Protein AF-A0A1I3VUG9-F1 (afdb_monomer)

Organism: NCBI:txid1612308

Foldseek 3Di:
DDDPPPPPPPPPPPPVCCDLLHDDFAAQDPVLPPLQDDDDQQVLLCVVPVDPVVRPVSSVSSSSSLRSLNRVLNVLNVVDDPVLSVVLQVQLVVPRSCNSVSSSVSSVVRVVVVVVVVVVVVVVVVVCVVVVNPDPPPDPPDDDD

Structure (mmCIF, N/CA/C/O backbone):
data_AF-A0A1I3VUG9-F1
#
_entry.id   AF-A0A1I3VUG9-F1
#
loop_
_atom_site.group_PDB
_atom_site.id
_atom_site.type_symbol
_atom_site.label_atom_id
_atom_site.label_alt_id
_atom_site.label_comp_id
_atom_site.label_asym_id
_atom_site.label_entity_id
_atom_site.label_seq_id
_atom_site.pdbx_PDB_ins_code
_atom_site.Cartn_x
_atom_site.Cartn_y
_atom_site.Cartn_z
_atom_site.occupancy
_atom_site.B_iso_or_equiv
_atom_site.auth_seq_id
_atom_site.auth_comp_id
_atom_site.auth_asym_id
_atom_site.auth_atom_id
_atom_site.pdbx_PDB_model_num
ATOM 1 N N . MET A 1 1 ? 37.480 -37.729 37.307 1.00 39.22 1 MET A N 1
ATOM 2 C CA . MET A 1 1 ? 36.933 -36.412 36.912 1.00 39.22 1 MET A CA 1
ATOM 3 C C . MET A 1 1 ? 36.255 -36.557 35.553 1.00 39.22 1 MET A C 1
ATOM 5 O O . MET A 1 1 ? 36.942 -36.792 34.568 1.00 39.22 1 MET A O 1
ATOM 9 N N . LYS A 1 2 ? 34.915 -36.534 35.510 1.00 37.88 2 LYS A N 1
ATOM 10 C CA . LYS A 1 2 ? 34.112 -36.664 34.280 1.00 37.88 2 LYS A CA 1
ATOM 11 C C . LYS A 1 2 ? 34.049 -35.300 33.583 1.00 37.88 2 LYS A C 1
ATOM 13 O O . LYS A 1 2 ? 33.494 -34.365 34.148 1.00 37.88 2 LYS A O 1
ATOM 18 N N . ARG A 1 3 ? 34.623 -35.178 32.383 1.00 45.97 3 ARG A N 1
ATOM 19 C CA . ARG A 1 3 ? 34.447 -34.000 31.521 1.00 45.97 3 ARG A CA 1
ATOM 20 C C . ARG A 1 3 ? 33.144 -34.179 30.743 1.00 45.97 3 ARG A C 1
ATOM 22 O O . ARG A 1 3 ? 33.086 -34.984 29.821 1.00 45.97 3 ARG A O 1
ATOM 29 N N . PHE A 1 4 ? 32.100 -33.464 31.150 1.00 46.06 4 PHE A N 1
ATOM 30 C CA . PHE A 1 4 ? 30.900 -33.281 30.339 1.00 46.06 4 PHE A CA 1
ATOM 31 C C . PHE A 1 4 ? 31.264 -32.361 29.169 1.00 46.06 4 PHE A C 1
ATOM 33 O O . PHE A 1 4 ? 31.383 -31.150 29.336 1.00 46.06 4 PHE A O 1
ATOM 40 N N . ALA A 1 5 ? 31.498 -32.947 27.996 1.00 50.12 5 ALA A N 1
ATOM 41 C CA . ALA A 1 5 ? 31.536 -32.200 26.750 1.00 50.12 5 ALA A CA 1
ATOM 42 C C . ALA A 1 5 ? 30.095 -31.805 26.410 1.00 50.12 5 ALA A C 1
ATOM 44 O O . ALA A 1 5 ? 29.288 -32.635 25.994 1.00 50.12 5 ALA A O 1
ATOM 45 N N . LEU A 1 6 ? 29.760 -30.541 26.662 1.00 44.25 6 LEU A N 1
ATOM 46 C CA . LEU A 1 6 ? 28.509 -29.940 26.230 1.00 44.25 6 LEU A CA 1
ATOM 47 C C . LEU A 1 6 ? 28.582 -29.795 24.701 1.00 44.25 6 LEU A C 1
ATOM 49 O O . LEU A 1 6 ? 29.158 -28.840 24.183 1.00 44.25 6 LEU A O 1
ATOM 53 N N . LEU A 1 7 ? 28.061 -30.784 23.974 1.00 48.56 7 LEU A N 1
ATOM 54 C CA . LEU A 1 7 ? 27.812 -30.673 22.540 1.00 48.56 7 LEU A CA 1
ATOM 55 C C . LEU A 1 7 ? 26.681 -29.659 22.349 1.00 48.56 7 LEU A C 1
ATOM 57 O O . LEU A 1 7 ? 25.501 -30.002 22.369 1.00 48.56 7 LEU A O 1
ATOM 61 N N . LEU A 1 8 ? 27.059 -28.390 22.200 1.00 48.38 8 LEU A N 1
ATOM 62 C CA . LEU A 1 8 ? 26.216 -27.360 21.606 1.00 48.38 8 LEU A CA 1
ATOM 63 C C . LEU A 1 8 ? 25.949 -27.782 20.158 1.00 48.38 8 LEU A C 1
ATOM 65 O O . LEU A 1 8 ? 26.714 -27.480 19.244 1.00 48.38 8 LEU A O 1
ATOM 69 N N . ALA A 1 9 ? 24.871 -28.540 19.968 1.00 48.53 9 ALA A N 1
ATOM 70 C CA . ALA A 1 9 ? 24.272 -28.757 18.668 1.00 48.53 9 ALA A CA 1
ATOM 71 C C . ALA A 1 9 ? 23.813 -27.389 18.148 1.00 48.53 9 ALA A C 1
ATOM 73 O O . ALA A 1 9 ? 22.770 -26.869 18.543 1.00 48.53 9 ALA A O 1
ATOM 74 N N . LEU A 1 10 ? 24.637 -26.789 17.290 1.00 40.72 10 LEU A N 1
ATOM 75 C CA . LEU A 1 10 ? 24.246 -25.713 16.390 1.00 40.72 10 LEU A CA 1
ATOM 76 C C . LEU A 1 10 ? 23.198 -26.291 15.440 1.00 40.72 10 LEU A C 1
ATOM 78 O O . LEU A 1 10 ? 23.514 -26.743 14.345 1.00 40.72 10 LEU A O 1
ATOM 82 N N . ILE A 1 11 ? 21.948 -26.337 15.893 1.00 51.19 11 ILE A N 1
ATOM 83 C CA . ILE A 1 11 ? 20.808 -26.491 15.001 1.00 51.19 11 ILE A CA 1
ATOM 84 C C . ILE A 1 11 ? 20.774 -25.181 14.214 1.00 51.19 11 ILE A C 1
ATOM 86 O O . ILE A 1 11 ? 20.555 -24.132 14.831 1.00 51.19 11 ILE A O 1
ATOM 90 N N . PRO A 1 12 ? 21.010 -25.181 12.890 1.00 41.47 12 PRO A N 1
ATOM 91 C CA . PRO A 1 12 ? 20.706 -24.010 12.102 1.00 41.47 12 PRO A CA 1
ATOM 92 C C . PRO A 1 12 ? 19.186 -23.873 12.147 1.00 41.47 12 PRO A C 1
ATOM 94 O O . PRO A 1 12 ? 18.459 -24.517 11.395 1.00 41.47 12 PRO A O 1
ATOM 97 N N . PHE A 1 13 ? 18.689 -23.047 13.065 1.00 40.66 13 PHE A N 1
ATOM 98 C CA . PHE A 1 13 ? 17.405 -22.406 12.873 1.00 40.66 13 PHE A CA 1
ATOM 99 C C . PHE A 1 13 ? 17.560 -21.606 11.584 1.00 40.66 13 PHE A C 1
ATOM 101 O O . PHE A 1 13 ? 18.077 -20.490 11.588 1.00 40.66 13 PHE A O 1
ATOM 108 N N . GLN A 1 14 ? 17.165 -22.209 10.462 1.00 38.72 14 GLN A N 1
ATOM 109 C CA . GLN A 1 14 ? 16.848 -21.479 9.251 1.00 38.72 14 GLN A CA 1
ATOM 110 C C . GLN A 1 14 ? 15.633 -20.626 9.600 1.00 38.72 14 GLN A C 1
ATOM 112 O O . GLN A 1 14 ? 14.481 -21.006 9.401 1.00 38.72 14 GLN A O 1
ATOM 117 N N . ALA A 1 15 ? 15.904 -19.479 10.222 1.00 41.66 15 ALA A N 1
ATOM 118 C CA . ALA A 1 15 ? 14.998 -18.361 10.212 1.00 41.66 15 ALA A CA 1
ATOM 119 C C . ALA A 1 15 ? 14.842 -18.009 8.735 1.00 41.66 15 ALA A C 1
ATOM 121 O O . ALA A 1 15 ? 15.650 -17.275 8.173 1.00 41.66 15 ALA A O 1
ATOM 122 N N . ASN A 1 16 ? 13.839 -18.605 8.092 1.00 37.34 16 ASN A N 1
ATOM 123 C CA . ASN A 1 16 ? 13.364 -18.186 6.787 1.00 37.34 16 ASN A CA 1
ATOM 124 C C . ASN A 1 16 ? 12.751 -16.798 6.978 1.00 37.34 16 ASN A C 1
ATOM 126 O O . ASN A 1 16 ? 11.536 -16.624 7.062 1.00 37.34 16 ASN A O 1
ATOM 130 N N . ALA A 1 17 ? 13.620 -15.803 7.130 1.00 37.28 17 ALA A N 1
ATOM 131 C CA . ALA A 1 17 ? 13.289 -14.411 6.972 1.00 37.28 17 ALA A CA 1
ATOM 132 C C . ALA A 1 17 ? 13.026 -14.223 5.481 1.00 37.28 17 ALA A C 1
ATOM 134 O O . ALA A 1 17 ? 13.887 -13.757 4.744 1.00 37.28 17 ALA A O 1
ATOM 135 N N . TYR A 1 18 ? 11.835 -14.622 5.030 1.00 41.34 18 TYR A N 1
ATOM 136 C CA . TYR A 1 18 ? 11.288 -14.096 3.793 1.00 41.34 18 TYR A CA 1
ATOM 137 C C . TYR A 1 18 ? 11.199 -12.596 4.009 1.00 41.34 18 TYR A C 1
ATOM 139 O O . TYR A 1 18 ? 10.307 -12.086 4.694 1.00 41.34 18 TYR A O 1
ATOM 147 N N . THR A 1 19 ? 12.203 -11.886 3.518 1.00 48.81 19 THR A N 1
ATOM 148 C CA . THR A 1 19 ? 12.155 -10.441 3.509 1.00 48.81 19 THR A CA 1
ATOM 149 C C . THR A 1 19 ? 10.919 -10.044 2.697 1.00 48.81 19 THR A C 1
ATOM 151 O O . THR A 1 19 ? 10.477 -10.755 1.797 1.00 48.81 19 THR A O 1
ATOM 154 N N . ILE A 1 20 ? 10.313 -8.892 2.978 1.00 51.81 20 ILE A N 1
ATOM 155 C CA . ILE A 1 20 ? 9.186 -8.376 2.168 1.00 51.81 20 ILE A CA 1
ATOM 156 C C . ILE A 1 20 ? 9.628 -8.165 0.693 1.00 51.81 20 ILE A C 1
ATOM 158 O O . ILE A 1 20 ? 8.809 -7.959 -0.202 1.00 51.81 20 ILE A O 1
ATOM 162 N N . PHE A 1 21 ? 10.932 -8.268 0.427 1.00 55.19 21 PHE A N 1
ATOM 163 C CA . PHE A 1 21 ? 11.558 -8.243 -0.887 1.00 55.19 21 PHE A CA 1
ATOM 164 C C . PHE A 1 21 ? 11.541 -9.600 -1.603 1.00 55.19 21 PHE A C 1
ATOM 166 O O . PHE A 1 21 ? 11.504 -9.615 -2.825 1.00 55.19 21 PHE A O 1
ATOM 173 N N . GLU A 1 22 ? 11.459 -10.717 -0.876 1.00 61.44 22 GLU A N 1
ATOM 174 C CA . GLU A 1 22 ? 11.512 -12.068 -1.438 1.00 61.44 22 GLU A CA 1
ATOM 175 C C . GLU A 1 22 ? 10.205 -12.829 -1.181 1.00 61.44 22 GLU A C 1
ATOM 177 O O . GLU A 1 22 ? 9.662 -12.874 -0.071 1.00 61.44 22 GLU A O 1
ATOM 182 N N . GLY A 1 23 ? 9.644 -13.406 -2.236 1.00 68.12 23 GLY A N 1
ATOM 183 C CA . GLY A 1 23 ? 8.456 -14.246 -2.160 1.00 68.12 23 GLY A CA 1
ATOM 184 C C . GLY A 1 23 ? 7.721 -14.322 -3.492 1.00 68.12 23 GLY A C 1
ATOM 185 O O . GLY A 1 23 ? 8.058 -13.580 -4.412 1.00 68.12 23 GLY A O 1
ATOM 186 N N . PRO A 1 24 ? 6.726 -15.219 -3.598 1.00 78.19 24 PRO A N 1
ATOM 187 C CA . PRO A 1 24 ? 6.000 -15.413 -4.841 1.00 78.19 24 PRO A CA 1
ATOM 188 C C . PRO A 1 24 ? 5.242 -14.145 -5.229 1.00 78.19 24 PRO A C 1
ATOM 190 O O . PRO A 1 24 ? 4.826 -13.360 -4.363 1.00 78.19 24 PRO A O 1
ATOM 193 N N . ASP A 1 25 ? 5.036 -13.991 -6.532 1.00 80.62 25 ASP A N 1
ATOM 194 C CA . ASP A 1 25 ? 4.165 -12.959 -7.070 1.00 80.62 25 ASP A CA 1
ATOM 195 C C . ASP A 1 25 ? 2.751 -13.142 -6.515 1.00 80.62 25 ASP A C 1
ATOM 197 O O . ASP A 1 25 ? 2.229 -14.255 -6.404 1.00 80.62 25 ASP A O 1
ATOM 201 N N . VAL A 1 26 ? 2.136 -12.026 -6.133 1.00 84.62 26 VAL A N 1
ATOM 202 C CA . VAL A 1 26 ? 0.774 -11.998 -5.602 1.00 84.62 26 VAL A CA 1
ATOM 203 C C . VAL A 1 26 ? -0.071 -11.211 -6.594 1.00 84.62 26 VAL A C 1
ATOM 205 O O . VAL A 1 26 ? 0.215 -10.031 -6.802 1.00 84.62 26 VAL A O 1
ATOM 208 N N . PRO A 1 27 ? -1.097 -11.817 -7.215 1.00 85.06 27 PRO A N 1
ATOM 209 C CA . PRO A 1 27 ? -1.960 -11.086 -8.126 1.00 85.06 27 PRO A CA 1
ATOM 210 C C . PRO A 1 27 ? -2.754 -10.021 -7.364 1.00 85.06 27 PRO A C 1
ATOM 212 O O . PRO A 1 27 ? -3.116 -10.199 -6.196 1.00 85.06 27 PRO A O 1
ATOM 215 N N . VAL A 1 28 ? -3.040 -8.909 -8.040 1.00 84.19 28 VAL A N 1
ATOM 216 C CA . VAL A 1 28 ? -3.952 -7.888 -7.519 1.00 84.19 28 VAL A CA 1
ATOM 217 C C . VAL A 1 28 ? -5.345 -8.497 -7.376 1.00 84.19 28 VAL A C 1
ATOM 219 O O . VAL A 1 28 ? -5.879 -9.110 -8.298 1.00 84.19 28 VAL A O 1
ATOM 222 N N . SER A 1 29 ? -5.917 -8.350 -6.186 1.00 86.00 29 SER A N 1
ATOM 223 C CA . SER A 1 29 ? -7.228 -8.874 -5.831 1.00 86.00 29 SER A CA 1
ATOM 224 C C . SER A 1 29 ? -8.329 -8.127 -6.572 1.00 86.00 29 SER A C 1
ATOM 226 O O . SER A 1 29 ? -8.441 -6.909 -6.437 1.00 86.00 29 SER A O 1
ATOM 228 N N . LEU A 1 30 ? -9.206 -8.860 -7.262 1.00 79.88 30 LEU A N 1
ATOM 229 C CA . LEU A 1 30 ? -10.404 -8.296 -7.902 1.00 79.88 30 LEU A CA 1
ATOM 230 C C . LEU A 1 30 ? -11.341 -7.616 -6.888 1.00 79.88 30 LEU A C 1
ATOM 232 O O . LEU A 1 30 ? -12.088 -6.707 -7.231 1.00 79.88 30 LEU A O 1
ATOM 236 N N . ASN A 1 31 ? -11.267 -8.022 -5.619 1.00 82.00 31 ASN A N 1
ATOM 237 C CA . ASN A 1 31 ? -12.096 -7.476 -4.549 1.00 82.00 31 ASN A CA 1
ATOM 238 C C . ASN A 1 31 ? -11.658 -6.082 -4.090 1.00 82.00 31 ASN A C 1
ATOM 240 O O . ASN A 1 31 ? -12.418 -5.431 -3.380 1.00 82.00 31 ASN A O 1
ATOM 244 N N . ALA A 1 32 ? -10.455 -5.619 -4.449 1.00 79.06 32 ALA A N 1
ATOM 245 C CA . ALA A 1 32 ? -9.986 -4.295 -4.048 1.00 79.06 32 ALA A CA 1
ATOM 246 C C . ALA A 1 32 ? -10.852 -3.168 -4.639 1.00 79.06 32 ALA A C 1
ATOM 248 O O . ALA A 1 32 ? -10.926 -2.101 -4.036 1.00 79.06 32 ALA A O 1
ATOM 249 N N . GLY A 1 33 ? -11.566 -3.441 -5.737 1.00 82.12 33 GLY A N 1
ATOM 250 C CA . GLY A 1 33 ? -12.451 -2.488 -6.399 1.00 82.12 33 GLY A CA 1
ATOM 251 C C . GLY A 1 33 ? -11.701 -1.338 -7.071 1.00 82.12 33 GLY A C 1
ATOM 252 O O . GLY A 1 33 ? -10.480 -1.219 -6.972 1.00 82.12 33 GLY A O 1
ATOM 253 N N . ASP A 1 34 ? -12.458 -0.466 -7.734 1.00 85.56 34 ASP A N 1
ATOM 254 C CA . ASP A 1 34 ? -11.905 0.619 -8.558 1.00 85.56 34 ASP A CA 1
ATOM 255 C C . ASP A 1 34 ? -11.253 1.748 -7.737 1.00 85.56 34 ASP A C 1
ATOM 257 O O . ASP A 1 34 ? -10.567 2.606 -8.285 1.00 85.56 34 ASP A O 1
ATOM 261 N N . ASP A 1 35 ? -11.459 1.774 -6.414 1.00 88.81 35 ASP A N 1
ATOM 262 C CA . ASP A 1 35 ? -10.877 2.783 -5.520 1.00 88.81 35 ASP A CA 1
ATOM 263 C C . ASP A 1 35 ? -9.454 2.437 -5.046 1.00 88.81 35 ASP A C 1
ATOM 265 O O . ASP A 1 35 ? -8.846 3.202 -4.289 1.00 88.81 35 ASP A O 1
ATOM 269 N N . PHE A 1 36 ? -8.917 1.289 -5.467 1.00 93.50 36 PHE A N 1
ATOM 270 C CA . PHE A 1 36 ? -7.531 0.914 -5.224 1.00 93.50 36 PHE A CA 1
ATOM 271 C C . PHE A 1 36 ? -6.581 1.725 -6.125 1.00 93.50 36 PHE A C 1
ATOM 273 O O . PHE A 1 36 ? -6.793 1.811 -7.332 1.00 93.50 36 PHE A O 1
ATOM 280 N N . PRO A 1 37 ? -5.510 2.330 -5.584 1.00 92.62 37 PRO A N 1
ATOM 281 C CA . PRO A 1 37 ? -4.584 3.110 -6.396 1.00 92.62 37 PRO A CA 1
ATOM 282 C C . PRO A 1 37 ? -3.734 2.224 -7.322 1.00 92.62 37 PRO A C 1
ATOM 284 O O . PRO A 1 37 ? -2.994 1.335 -6.884 1.00 92.62 37 PRO A O 1
ATOM 287 N N . HIS A 1 38 ? -3.795 2.534 -8.616 1.00 92.50 38 HIS A N 1
ATOM 288 C CA . HIS A 1 38 ? -2.996 1.912 -9.666 1.00 92.50 38 HIS A CA 1
ATOM 289 C C . HIS A 1 38 ? -1.884 2.865 -10.104 1.00 92.50 38 HIS A C 1
ATOM 291 O O . HIS A 1 38 ? -2.153 3.937 -10.641 1.00 92.50 38 HIS A O 1
ATOM 297 N N . PHE A 1 39 ? -0.632 2.485 -9.858 1.00 91.75 39 PHE A N 1
ATOM 298 C CA . PHE A 1 39 ? 0.534 3.262 -10.268 1.00 91.75 39 PHE A CA 1
ATOM 299 C C . PHE A 1 39 ? 1.238 2.586 -11.442 1.00 91.75 39 PHE A C 1
ATOM 301 O O . PHE A 1 39 ? 1.301 1.360 -11.507 1.00 91.75 39 PHE A O 1
ATOM 308 N N . ASP A 1 40 ? 1.814 3.391 -12.333 1.00 92.00 40 ASP A N 1
ATOM 309 C CA . ASP A 1 40 ? 2.672 2.906 -13.413 1.00 92.00 40 ASP A CA 1
ATOM 310 C C . ASP A 1 40 ? 4.007 2.409 -12.833 1.00 92.00 40 ASP A C 1
ATOM 312 O O . ASP A 1 40 ? 4.931 3.183 -12.574 1.00 92.00 40 ASP A O 1
ATOM 316 N N . VAL A 1 41 ? 4.079 1.104 -12.564 1.00 89.94 41 VAL A N 1
ATOM 317 C CA . VAL A 1 41 ? 5.251 0.451 -11.963 1.00 89.94 41 VAL A CA 1
ATOM 318 C C . VAL A 1 41 ? 6.490 0.595 -12.844 1.00 89.94 41 VAL A C 1
ATOM 320 O O . VAL A 1 41 ? 7.584 0.808 -12.318 1.00 89.94 41 VAL A O 1
ATOM 323 N N . ASP A 1 42 ? 6.330 0.553 -14.164 1.00 88.94 42 ASP A N 1
ATOM 324 C CA . ASP A 1 42 ? 7.443 0.674 -15.101 1.00 88.94 42 ASP A CA 1
ATOM 325 C C . ASP A 1 42 ? 8.042 2.077 -15.043 1.00 88.94 42 ASP A C 1
ATOM 327 O O . ASP A 1 42 ? 9.260 2.231 -14.911 1.00 88.94 42 ASP A O 1
ATOM 331 N N . ALA A 1 43 ? 7.195 3.110 -15.051 1.00 89.12 43 ALA A N 1
ATOM 332 C CA . ALA A 1 43 ? 7.640 4.490 -14.896 1.00 89.12 43 ALA A CA 1
ATOM 333 C C . ALA A 1 43 ? 8.327 4.723 -13.541 1.00 89.12 43 ALA A C 1
ATOM 335 O O . ALA A 1 43 ? 9.370 5.380 -13.488 1.00 89.12 43 ALA A O 1
ATOM 336 N N . LEU A 1 44 ? 7.788 4.162 -12.452 1.00 87.81 44 LEU A N 1
ATOM 337 C CA . LEU A 1 44 ? 8.383 4.268 -11.115 1.00 87.81 44 LEU A CA 1
ATOM 338 C C . LEU A 1 44 ? 9.774 3.628 -11.056 1.00 87.81 44 LEU A C 1
ATOM 340 O O . LEU A 1 44 ? 10.721 4.246 -10.565 1.00 87.81 44 LEU A O 1
ATOM 344 N N . CYS A 1 45 ? 9.906 2.409 -11.577 1.00 87.50 45 CYS A N 1
ATOM 345 C CA . CYS A 1 45 ? 11.162 1.670 -11.554 1.00 87.50 45 CYS A CA 1
ATOM 346 C C . CYS A 1 45 ? 12.210 2.287 -12.483 1.00 87.50 45 CYS A C 1
ATOM 348 O O . CYS A 1 45 ? 13.370 2.420 -12.092 1.00 87.50 45 CYS A O 1
ATOM 350 N N . LYS A 1 46 ? 11.807 2.768 -13.663 1.00 86.44 46 LYS A N 1
ATOM 351 C CA . LYS A 1 46 ? 12.695 3.508 -14.567 1.00 86.44 46 LYS A CA 1
ATOM 352 C C . LYS A 1 46 ? 13.166 4.831 -13.961 1.00 86.44 46 LYS A C 1
ATOM 354 O O . LYS A 1 46 ? 14.320 5.208 -14.133 1.00 86.44 46 LYS A O 1
ATOM 359 N N . ALA A 1 47 ? 12.300 5.534 -13.230 1.00 84.38 47 ALA A N 1
ATOM 360 C CA . ALA A 1 47 ? 12.677 6.766 -12.539 1.00 84.38 47 ALA A CA 1
ATOM 361 C C . ALA A 1 47 ? 13.673 6.521 -11.391 1.00 84.38 47 ALA A C 1
ATOM 363 O O . ALA A 1 47 ? 14.495 7.389 -11.102 1.00 84.38 47 ALA A O 1
ATOM 364 N N . ALA A 1 48 ? 13.613 5.353 -10.745 1.00 80.31 48 ALA A N 1
ATOM 365 C CA . ALA A 1 48 ? 14.556 4.961 -9.701 1.00 80.31 48 ALA A CA 1
ATOM 366 C C . ALA A 1 48 ? 15.908 4.458 -10.257 1.00 80.31 48 ALA A C 1
ATOM 368 O O . ALA A 1 48 ? 16.929 4.641 -9.597 1.00 80.31 48 ALA A O 1
ATOM 369 N N . TRP A 1 49 ? 15.934 3.903 -11.478 1.00 77.19 49 TRP A N 1
ATOM 370 C CA . TRP A 1 49 ? 17.145 3.455 -12.189 1.00 77.19 49 TRP A CA 1
ATOM 371 C C . TRP A 1 49 ? 17.241 4.068 -13.599 1.00 77.19 49 TRP A C 1
ATOM 373 O O . TRP A 1 49 ? 16.924 3.410 -14.590 1.00 77.19 49 TRP A O 1
ATOM 383 N N . PRO A 1 50 ? 17.689 5.330 -13.721 1.00 68.81 50 PRO A N 1
ATOM 384 C CA . PRO A 1 50 ? 17.669 6.052 -14.993 1.00 68.81 50 PRO A CA 1
ATOM 385 C C . PRO A 1 50 ? 18.707 5.577 -16.030 1.00 68.81 50 PRO A C 1
ATOM 387 O O . PRO A 1 50 ? 18.556 5.903 -17.209 1.00 68.81 50 PRO A O 1
ATOM 390 N N . SER A 1 51 ? 19.753 4.827 -15.646 1.00 66.06 51 SER A N 1
ATOM 391 C CA . SER A 1 51 ? 20.771 4.315 -16.580 1.00 66.06 51 SER A CA 1
ATOM 392 C C . SER A 1 51 ? 20.427 2.913 -17.106 1.00 66.06 51 SER A C 1
ATOM 394 O O . SER A 1 51 ? 20.204 1.968 -16.352 1.00 66.06 51 SER A O 1
ATOM 396 N N . ALA A 1 52 ? 20.441 2.747 -18.434 1.00 56.94 52 ALA A N 1
ATOM 397 C CA . ALA A 1 52 ? 20.205 1.455 -19.089 1.00 56.94 52 ALA A CA 1
ATOM 398 C C . ALA A 1 52 ? 21.356 0.443 -18.888 1.00 56.94 52 ALA A C 1
ATOM 400 O O . ALA A 1 52 ? 21.131 -0.759 -18.997 1.00 56.94 52 ALA A O 1
ATOM 401 N N . ALA A 1 53 ? 22.570 0.920 -18.582 1.00 57.78 53 ALA A N 1
ATOM 402 C CA . ALA A 1 53 ? 23.767 0.090 -18.413 1.00 57.78 53 ALA A CA 1
ATOM 403 C C . ALA A 1 53 ? 23.792 -0.699 -17.087 1.00 57.78 53 ALA A C 1
ATOM 405 O O . ALA A 1 53 ? 24.358 -1.787 -17.046 1.00 57.78 53 ALA A O 1
ATOM 406 N N . ASP A 1 54 ? 23.115 -0.203 -16.045 1.00 53.91 54 ASP A N 1
ATOM 407 C CA . ASP A 1 54 ? 23.095 -0.810 -14.701 1.00 53.91 54 ASP A CA 1
ATOM 408 C C . ASP A 1 54 ? 21.700 -1.348 -14.315 1.00 53.91 54 ASP A C 1
ATOM 410 O O . ASP A 1 54 ? 21.505 -1.928 -13.246 1.00 53.91 54 ASP A O 1
ATOM 414 N N . GLY A 1 55 ? 20.698 -1.124 -15.174 1.00 56.66 55 GLY A N 1
ATOM 415 C CA . GLY A 1 55 ? 19.285 -1.166 -14.798 1.00 56.66 55 GLY A CA 1
ATOM 416 C C . GLY A 1 55 ? 18.535 -2.461 -15.104 1.00 56.66 55 GLY A C 1
ATOM 417 O O . GLY A 1 55 ? 17.462 -2.650 -14.553 1.00 56.66 55 GLY A O 1
ATOM 418 N N . GLY A 1 56 ? 19.043 -3.374 -15.938 1.00 70.06 56 GLY A N 1
ATOM 419 C CA . GLY A 1 56 ? 18.255 -4.540 -16.384 1.00 70.06 56 GLY A CA 1
ATOM 420 C C . GLY A 1 56 ? 17.775 -5.437 -15.232 1.00 70.06 56 GLY A C 1
ATOM 421 O O . GLY A 1 56 ? 16.579 -5.683 -15.076 1.00 70.06 56 GLY A O 1
ATOM 422 N N . ALA A 1 57 ? 18.704 -5.866 -14.373 1.00 73.94 57 ALA A N 1
ATOM 423 C CA . ALA A 1 57 ? 18.374 -6.669 -13.195 1.00 73.94 57 ALA A CA 1
ATOM 424 C C . ALA A 1 57 ? 17.662 -5.841 -12.108 1.00 73.94 57 ALA A C 1
ATOM 426 O O . ALA A 1 57 ? 16.691 -6.307 -11.515 1.00 73.94 57 ALA A O 1
ATOM 427 N N . GLY A 1 58 ? 18.095 -4.594 -11.877 1.00 77.50 58 GLY A N 1
ATOM 428 C CA . GLY A 1 58 ? 17.496 -3.703 -10.876 1.00 77.50 58 GLY A CA 1
ATOM 429 C C . GLY A 1 58 ? 16.043 -3.329 -11.185 1.00 77.50 58 GLY A C 1
ATOM 430 O O . GLY A 1 58 ? 15.198 -3.358 -10.292 1.00 77.50 58 GLY A O 1
ATOM 431 N N . MET A 1 59 ? 15.722 -3.058 -12.454 1.00 83.19 59 MET A N 1
ATOM 432 C CA . MET A 1 59 ? 14.354 -2.798 -12.903 1.00 83.19 59 MET A CA 1
ATOM 433 C C . MET A 1 59 ? 13.469 -4.025 -12.718 1.00 83.19 59 MET A C 1
ATOM 435 O O . MET A 1 59 ? 12.379 -3.880 -12.178 1.00 83.19 59 MET A O 1
ATOM 439 N N . SER A 1 60 ? 13.938 -5.220 -13.092 1.00 83.50 60 SER A N 1
ATOM 440 C CA . SER A 1 60 ? 13.162 -6.452 -12.906 1.00 83.50 60 SER A CA 1
ATOM 441 C C . SER A 1 60 ? 12.848 -6.707 -11.431 1.00 83.50 60 SER A C 1
ATOM 443 O O . SER A 1 60 ? 11.711 -7.034 -11.096 1.00 83.50 60 SER A O 1
ATOM 445 N N . VAL A 1 61 ? 13.829 -6.521 -10.541 1.00 84.38 61 VAL A N 1
ATOM 446 C CA . VAL A 1 61 ? 13.629 -6.665 -9.090 1.00 84.38 61 VAL A CA 1
ATOM 447 C C . VAL A 1 61 ? 12.667 -5.597 -8.566 1.00 84.38 61 VAL A C 1
ATOM 449 O O . VAL A 1 61 ? 11.773 -5.905 -7.778 1.00 84.38 61 VAL A O 1
ATOM 452 N N . CYS A 1 62 ? 12.797 -4.350 -9.026 1.00 86.50 62 CYS A N 1
ATOM 453 C CA . CYS A 1 62 ? 11.876 -3.278 -8.667 1.00 86.50 62 CYS A CA 1
ATOM 454 C C . CYS A 1 62 ? 10.440 -3.594 -9.107 1.00 86.50 62 CYS A C 1
ATOM 456 O O . CYS A 1 62 ? 9.528 -3.525 -8.284 1.00 86.50 62 CYS A O 1
ATOM 458 N N . G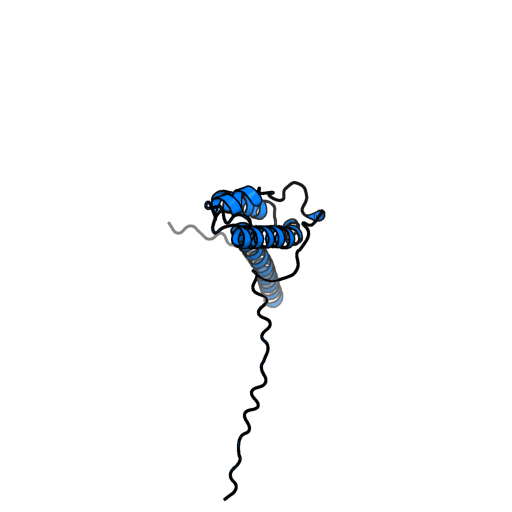LN A 1 63 ? 10.237 -3.984 -10.368 1.00 87.88 63 GLN A N 1
ATOM 459 C CA . GLN A 1 63 ? 8.923 -4.311 -10.922 1.00 87.88 63 GLN A CA 1
ATOM 460 C C . GLN A 1 63 ? 8.283 -5.463 -10.155 1.00 87.88 63 GLN A C 1
ATOM 462 O O . GLN A 1 63 ? 7.148 -5.340 -9.693 1.00 87.8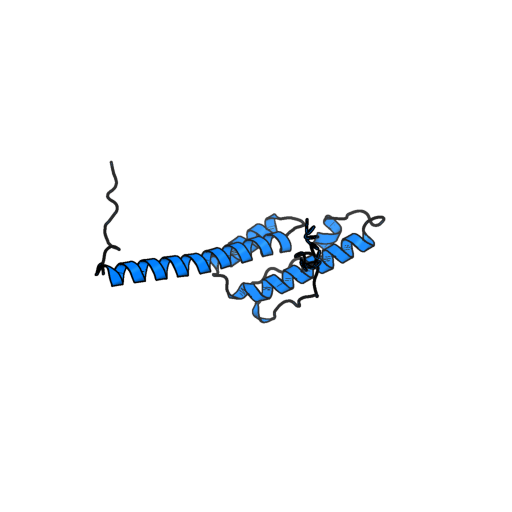8 63 GLN A O 1
ATOM 467 N N . GLN A 1 64 ? 9.030 -6.551 -9.950 1.00 87.31 64 GLN A N 1
ATOM 468 C CA . GLN A 1 64 ? 8.566 -7.692 -9.168 1.00 87.31 64 GLN A CA 1
ATOM 469 C C . GLN A 1 64 ? 8.144 -7.259 -7.760 1.00 87.31 64 GLN A C 1
ATOM 471 O O . GLN A 1 64 ? 7.049 -7.585 -7.299 1.00 87.31 64 GLN A O 1
ATOM 476 N N . HIS A 1 65 ? 8.977 -6.461 -7.091 1.00 87.81 65 HIS A N 1
ATOM 477 C CA . HIS A 1 65 ? 8.692 -5.991 -5.744 1.00 87.81 65 HIS A CA 1
ATOM 478 C C . HIS A 1 65 ? 7.443 -5.097 -5.679 1.00 87.81 65 HIS A C 1
ATOM 480 O O . HIS A 1 65 ? 6.575 -5.315 -4.832 1.00 87.81 65 HIS A O 1
ATOM 486 N N . GLN A 1 66 ? 7.319 -4.111 -6.571 1.00 89.75 66 GLN A N 1
ATOM 487 C CA . GLN A 1 66 ? 6.168 -3.204 -6.611 1.00 89.75 66 GLN A CA 1
ATOM 488 C C . GLN A 1 66 ? 4.870 -3.960 -6.940 1.00 89.75 66 GLN A C 1
ATOM 490 O O . GLN A 1 66 ? 3.863 -3.758 -6.259 1.00 89.75 66 GLN A O 1
ATOM 495 N N . ASN A 1 67 ? 4.904 -4.886 -7.903 1.00 90.25 67 ASN A N 1
ATOM 496 C CA . ASN A 1 67 ? 3.752 -5.716 -8.271 1.00 90.25 67 ASN A CA 1
ATOM 497 C C . ASN A 1 67 ? 3.319 -6.627 -7.120 1.00 90.25 67 ASN A C 1
ATOM 499 O O . ASN A 1 67 ? 2.134 -6.697 -6.786 1.00 90.25 67 ASN A O 1
ATOM 503 N N . ARG A 1 68 ? 4.279 -7.266 -6.442 1.00 90.81 68 ARG A N 1
ATOM 504 C CA . ARG A 1 68 ? 3.999 -8.074 -5.251 1.00 90.81 68 ARG A CA 1
ATOM 505 C C . ARG A 1 68 ? 3.355 -7.239 -4.148 1.00 90.81 68 ARG A C 1
ATOM 507 O O . ARG A 1 68 ? 2.377 -7.677 -3.539 1.00 90.81 68 ARG A O 1
ATOM 514 N N . LEU A 1 69 ? 3.875 -6.039 -3.880 1.00 92.94 69 LEU A N 1
ATOM 515 C CA . LEU A 1 69 ? 3.276 -5.131 -2.903 1.00 92.94 69 LEU A CA 1
ATOM 516 C C . LEU A 1 69 ? 1.850 -4.747 -3.305 1.00 92.94 69 LEU A C 1
ATOM 518 O O . LEU A 1 69 ? 0.961 -4.830 -2.461 1.00 92.94 69 LEU A O 1
ATOM 522 N N . ALA A 1 70 ? 1.598 -4.406 -4.569 1.00 93.25 70 ALA A N 1
ATOM 523 C CA . ALA A 1 70 ? 0.250 -4.120 -5.057 1.00 93.25 70 ALA A CA 1
ATOM 524 C C . ALA A 1 70 ? -0.713 -5.291 -4.774 1.00 93.25 70 ALA A C 1
ATOM 526 O O . ALA A 1 70 ? -1.778 -5.089 -4.184 1.00 93.25 70 ALA A O 1
ATOM 527 N N . GLY A 1 71 ? -0.295 -6.525 -5.071 1.00 91.94 71 GLY A N 1
ATOM 528 C CA . GLY A 1 71 ? -1.032 -7.744 -4.733 1.00 91.94 71 GLY A CA 1
ATOM 529 C C . GLY A 1 71 ? -1.330 -7.883 -3.239 1.00 91.94 71 GLY A C 1
ATOM 530 O O . GLY A 1 71 ? -2.482 -8.043 -2.831 1.00 91.94 71 GLY A O 1
ATOM 531 N N . LEU A 1 72 ? -0.316 -7.751 -2.385 1.00 92.44 72 LEU A N 1
ATOM 532 C CA . LEU A 1 72 ? -0.482 -7.861 -0.931 1.00 92.44 72 LEU A CA 1
ATOM 533 C C . LEU A 1 72 ? -1.408 -6.784 -0.345 1.00 92.44 72 LEU A C 1
ATOM 535 O O . LEU A 1 72 ? -2.177 -7.070 0.576 1.00 92.44 72 LEU A O 1
ATOM 539 N N . ILE A 1 73 ? -1.331 -5.548 -0.844 1.00 94.88 73 ILE A N 1
ATOM 540 C CA . ILE A 1 73 ? -2.145 -4.427 -0.355 1.00 94.88 73 ILE A CA 1
ATOM 541 C C . ILE A 1 73 ? -3.586 -4.572 -0.827 1.00 94.88 73 ILE A C 1
ATOM 543 O O . ILE A 1 73 ? -4.497 -4.367 -0.031 1.00 94.88 73 ILE A O 1
ATOM 547 N N . SER A 1 74 ? -3.800 -4.947 -2.089 1.00 94.94 74 SER A N 1
ATOM 548 C CA . SER A 1 74 ? -5.140 -5.083 -2.670 1.00 94.94 74 SER A CA 1
ATOM 549 C C . SER A 1 74 ? -6.021 -6.052 -1.866 1.00 94.94 74 SER A C 1
ATOM 551 O O . SER A 1 74 ? -7.167 -5.737 -1.559 1.00 94.94 74 SER A O 1
ATOM 553 N N . ASN A 1 75 ? -5.452 -7.160 -1.378 1.00 90.19 75 ASN A N 1
ATOM 554 C CA . ASN A 1 75 ? -6.140 -8.119 -0.502 1.00 90.19 75 ASN A CA 1
ATOM 555 C C . ASN A 1 75 ? -6.543 -7.545 0.869 1.00 90.19 75 ASN A C 1
ATOM 557 O O . ASN A 1 75 ? -7.444 -8.059 1.526 1.00 90.19 75 ASN A O 1
ATOM 561 N N . LYS A 1 76 ? -5.861 -6.493 1.321 1.00 93.06 76 LYS A N 1
ATOM 562 C CA . LYS A 1 76 ? -6.098 -5.808 2.599 1.00 93.06 76 LYS A CA 1
ATOM 563 C C . LYS A 1 76 ? -6.960 -4.556 2.442 1.00 93.06 76 LYS A C 1
ATOM 565 O O . LYS A 1 76 ? -7.426 -4.003 3.436 1.00 93.06 76 LYS A O 1
ATOM 570 N N . TRP A 1 77 ? -7.137 -4.087 1.212 1.00 94.75 77 TRP A N 1
ATOM 571 C CA . TRP A 1 77 ? -7.662 -2.762 0.923 1.00 94.75 77 TRP A CA 1
ATOM 572 C C . TRP A 1 77 ? -9.112 -2.589 1.372 1.00 94.75 77 TRP A C 1
ATOM 574 O O . TRP A 1 77 ? -9.457 -1.581 1.984 1.00 94.75 77 TRP A O 1
ATOM 584 N N . THR A 1 78 ? -9.948 -3.600 1.146 1.00 92.56 78 THR A N 1
ATOM 585 C CA . THR A 1 78 ? -11.374 -3.587 1.508 1.00 92.56 78 THR A CA 1
ATOM 586 C C . THR A 1 78 ? -11.626 -3.510 3.010 1.00 92.56 78 THR A C 1
ATOM 588 O O . THR A 1 78 ? -12.664 -3.006 3.425 1.00 92.56 78 THR A O 1
ATOM 591 N N . ALA A 1 79 ? -10.673 -3.955 3.831 1.00 91.88 79 ALA A N 1
ATOM 592 C CA . ALA A 1 79 ? -10.780 -3.889 5.284 1.00 91.88 79 ALA A CA 1
ATOM 593 C C . ALA A 1 79 ? -10.556 -2.468 5.840 1.00 91.88 79 ALA A C 1
ATOM 595 O O . ALA A 1 79 ? -10.850 -2.205 7.005 1.00 91.88 79 ALA A O 1
ATOM 596 N N . LEU A 1 80 ? -10.036 -1.535 5.036 1.00 92.00 80 LEU A N 1
ATOM 597 C CA . LEU A 1 80 ? -9.809 -0.157 5.460 1.00 92.00 80 LEU A CA 1
ATOM 598 C C . LEU A 1 80 ? -11.084 0.678 5.377 1.00 92.00 80 LEU A C 1
ATOM 600 O O . LEU A 1 80 ? -11.798 0.684 4.376 1.00 92.00 80 LEU A O 1
ATOM 604 N N . GLN A 1 81 ? -11.289 1.505 6.400 1.00 92.56 81 GLN A N 1
ATOM 605 C CA . GLN A 1 81 ? -12.318 2.537 6.386 1.00 92.56 81 GLN A CA 1
ATOM 606 C C . GLN A 1 81 ? -12.012 3.615 5.323 1.00 92.56 81 GLN A C 1
ATOM 608 O O . GLN A 1 81 ? -10.838 3.956 5.124 1.00 92.56 81 GLN A O 1
ATOM 613 N N . PRO A 1 82 ? -13.030 4.238 4.695 1.00 93.19 82 PRO A N 1
ATOM 614 C CA . PRO A 1 82 ? -12.826 5.209 3.612 1.00 93.19 82 PRO A CA 1
ATOM 615 C C . PRO A 1 82 ? -11.858 6.372 3.923 1.00 93.19 82 PRO A C 1
ATOM 617 O O . PRO A 1 82 ? -11.067 6.736 3.050 1.00 93.19 82 PRO A O 1
ATOM 620 N N . PRO A 1 83 ? -11.835 6.962 5.139 1.00 93.75 83 PRO A N 1
ATOM 621 C CA . PRO A 1 83 ? -10.852 7.996 5.476 1.00 93.75 83 PRO A CA 1
ATOM 622 C C . PRO A 1 83 ? -9.403 7.489 5.463 1.00 93.75 83 PRO A C 1
ATOM 624 O O . PRO A 1 83 ? -8.505 8.207 5.023 1.00 93.75 83 PRO A O 1
ATOM 627 N N . ALA A 1 84 ? -9.176 6.250 5.914 1.00 94.94 84 ALA A N 1
ATOM 628 C CA . ALA A 1 84 ? -7.856 5.627 5.927 1.00 94.94 84 ALA A CA 1
ATOM 629 C C . ALA A 1 84 ? -7.381 5.322 4.501 1.00 94.94 84 ALA A C 1
ATOM 631 O O . ALA A 1 84 ? -6.246 5.656 4.162 1.00 94.94 84 ALA A O 1
ATOM 632 N N . LYS A 1 85 ? -8.276 4.801 3.644 1.00 95.31 85 LYS A N 1
ATOM 633 C CA . LYS A 1 85 ? -8.008 4.606 2.211 1.00 95.31 85 LYS A CA 1
ATOM 634 C C . LYS A 1 85 ? -7.501 5.894 1.556 1.00 95.31 85 LYS A C 1
ATOM 636 O O . LYS A 1 85 ? -6.396 5.918 1.018 1.00 95.31 85 LYS A O 1
ATOM 641 N N . ARG A 1 86 ? -8.250 6.998 1.692 1.00 95.88 86 ARG A N 1
ATOM 642 C CA . ARG A 1 86 ? -7.867 8.306 1.123 1.00 95.88 86 ARG A CA 1
ATOM 643 C C . ARG A 1 86 ? -6.517 8.808 1.637 1.00 95.88 86 ARG A C 1
ATOM 645 O O . ARG A 1 86 ? -5.698 9.278 0.852 1.00 95.88 86 ARG A O 1
ATOM 652 N N . ASN A 1 87 ? -6.263 8.708 2.943 1.00 95.88 87 ASN A N 1
ATOM 653 C CA . ASN A 1 87 ? -4.996 9.155 3.530 1.00 95.88 87 ASN A CA 1
ATOM 654 C C . ASN A 1 87 ? -3.805 8.319 3.034 1.00 95.88 87 ASN A C 1
ATOM 656 O O . ASN A 1 87 ? -2.759 8.878 2.706 1.00 95.88 87 ASN A O 1
ATOM 660 N N . CYS A 1 88 ? -3.963 6.996 2.955 1.00 96.69 88 CYS A N 1
ATOM 661 C CA . CYS A 1 88 ? -2.912 6.110 2.470 1.00 96.69 88 CYS A CA 1
ATOM 662 C C . CYS A 1 88 ? -2.631 6.297 0.977 1.00 96.69 88 CYS A C 1
ATOM 664 O O . CYS A 1 88 ? -1.461 6.381 0.607 1.00 96.69 88 CYS A O 1
ATOM 666 N N . ALA A 1 89 ? -3.668 6.445 0.147 1.00 96.00 89 ALA A N 1
ATOM 667 C CA . ALA A 1 89 ? -3.510 6.750 -1.274 1.00 96.00 89 ALA A CA 1
ATOM 668 C C . ALA A 1 89 ? -2.760 8.075 -1.485 1.00 96.00 89 ALA A C 1
ATOM 670 O O . ALA A 1 89 ? -1.772 8.110 -2.211 1.00 96.00 89 ALA A O 1
ATOM 671 N N . ARG A 1 90 ? -3.144 9.139 -0.764 1.00 96.12 90 ARG A N 1
ATOM 672 C CA . ARG A 1 90 ? -2.461 10.442 -0.839 1.00 96.12 90 ARG A CA 1
ATOM 673 C C . ARG A 1 90 ? -0.980 10.353 -0.457 1.00 96.12 90 ARG A C 1
ATOM 675 O O . ARG A 1 90 ? -0.127 10.850 -1.176 1.00 96.12 90 ARG A O 1
ATOM 682 N N . ARG A 1 91 ? -0.657 9.684 0.656 1.00 95.38 91 ARG A N 1
ATOM 683 C CA . ARG A 1 91 ? 0.741 9.489 1.088 1.00 95.38 91 ARG A CA 1
ATOM 684 C C . ARG A 1 91 ? 1.564 8.711 0.063 1.00 95.38 91 ARG A C 1
ATOM 686 O O . ARG A 1 91 ? 2.752 8.977 -0.078 1.00 95.38 91 ARG A O 1
ATOM 693 N N . ALA A 1 92 ? 0.950 7.735 -0.602 1.00 95.38 92 ALA A N 1
ATOM 694 C CA . ALA A 1 92 ? 1.601 6.956 -1.644 1.00 95.38 92 ALA A CA 1
ATOM 695 C C . ALA A 1 92 ? 1.859 7.795 -2.904 1.00 95.38 92 ALA A C 1
ATOM 697 O O . ALA A 1 92 ? 2.955 7.724 -3.448 1.00 95.38 92 ALA A O 1
ATOM 698 N N . GLU A 1 93 ? 0.906 8.632 -3.319 1.00 92.38 93 GLU A N 1
ATOM 699 C CA . GLU A 1 93 ? 1.086 9.602 -4.412 1.00 92.38 93 GLU A CA 1
ATOM 700 C C . GLU A 1 93 ? 2.267 10.555 -4.153 1.00 92.38 93 GLU A C 1
ATOM 702 O O . GLU A 1 93 ? 3.112 10.752 -5.033 1.00 92.38 93 GLU A O 1
ATOM 707 N N . ASP A 1 94 ? 2.386 11.055 -2.917 1.00 92.50 94 ASP A N 1
ATOM 708 C CA . ASP A 1 94 ? 3.462 11.958 -2.482 1.00 92.50 94 ASP A CA 1
ATOM 709 C C . ASP A 1 94 ? 4.855 11.279 -2.458 1.00 92.50 94 ASP A C 1
ATOM 711 O O . ASP A 1 94 ? 5.888 11.952 -2.462 1.00 92.50 94 ASP A O 1
ATOM 715 N N . ALA A 1 95 ? 4.917 9.941 -2.453 1.00 88.25 95 ALA A N 1
ATOM 716 C CA . ALA A 1 95 ? 6.142 9.161 -2.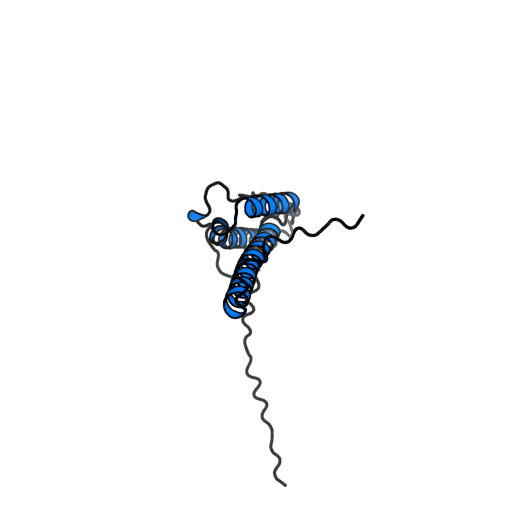237 1.00 88.25 95 ALA A CA 1
ATOM 717 C C . ALA A 1 95 ? 7.041 8.985 -3.478 1.00 88.25 95 ALA A C 1
ATOM 719 O O . ALA A 1 95 ? 7.990 8.195 -3.444 1.00 88.25 95 ALA A O 1
ATOM 720 N N . ARG A 1 96 ? 6.764 9.702 -4.575 1.00 83.38 96 ARG A N 1
ATOM 721 C CA . ARG A 1 96 ? 7.506 9.629 -5.849 1.00 83.38 96 ARG A CA 1
ATOM 722 C C . ARG A 1 96 ? 7.665 8.191 -6.352 1.00 83.38 96 ARG A C 1
ATOM 724 O O . ARG A 1 96 ? 6.686 7.657 -6.845 1.00 83.38 96 ARG A O 1
ATOM 731 N N . TYR A 1 97 ? 8.853 7.587 -6.231 1.00 78.81 97 TYR A N 1
ATOM 732 C CA . TYR A 1 97 ? 9.202 6.244 -6.720 1.00 78.81 97 TYR A CA 1
ATOM 733 C C . TYR A 1 97 ? 8.826 5.105 -5.752 1.00 78.81 97 TYR A C 1
ATOM 735 O O . TYR A 1 97 ? 8.738 3.955 -6.163 1.00 78.81 97 TYR A O 1
ATOM 743 N N . ALA A 1 98 ? 8.562 5.397 -4.473 1.00 84.75 98 ALA A N 1
ATOM 744 C CA . ALA A 1 98 ? 8.301 4.386 -3.439 1.00 84.75 98 ALA A CA 1
ATOM 745 C C . ALA A 1 98 ? 6.798 4.176 -3.153 1.00 84.75 98 ALA A C 1
ATOM 747 O O . ALA A 1 98 ? 6.416 3.856 -2.022 1.00 84.75 98 ALA A O 1
ATOM 748 N N . ARG A 1 99 ? 5.926 4.387 -4.150 1.00 92.94 99 ARG A N 1
ATOM 749 C CA . ARG A 1 99 ? 4.470 4.496 -3.941 1.00 92.94 99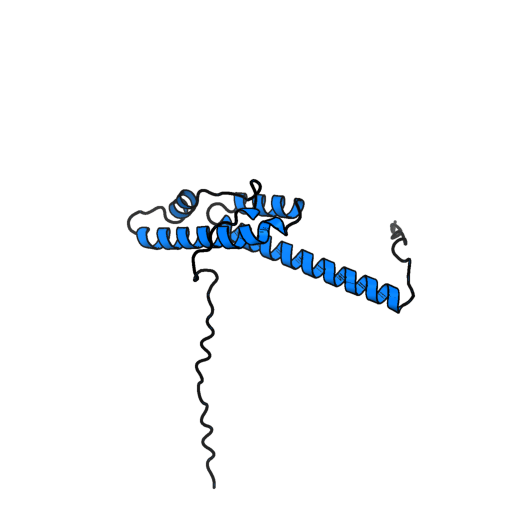 ARG A CA 1
ATOM 750 C C . ARG A 1 99 ? 3.852 3.263 -3.285 1.00 92.94 99 ARG A C 1
ATOM 752 O O . ARG A 1 99 ? 3.232 3.405 -2.231 1.00 92.94 99 ARG A O 1
ATOM 759 N N . TYR A 1 100 ? 4.047 2.055 -3.832 1.00 93.88 100 TYR A N 1
ATOM 760 C CA . TYR A 1 100 ? 3.468 0.849 -3.221 1.00 93.88 100 TYR A CA 1
ATOM 761 C C . TYR A 1 100 ? 4.125 0.487 -1.887 1.00 93.88 100 TYR A C 1
ATOM 763 O O . TYR A 1 100 ? 3.450 -0.040 -1.006 1.00 93.88 100 TYR A O 1
ATOM 771 N N . SER A 1 101 ? 5.396 0.833 -1.671 1.00 92.00 101 SER A N 1
ATOM 772 C CA . SER A 1 101 ? 6.064 0.640 -0.377 1.00 92.00 101 SER A CA 1
ATOM 773 C C . SER A 1 101 ? 5.444 1.519 0.715 1.00 92.00 101 SER A C 1
ATOM 775 O O . SER A 1 101 ? 5.121 1.033 1.803 1.00 92.00 101 SER A O 1
ATOM 777 N N . VAL A 1 102 ? 5.202 2.802 0.420 1.00 94.81 102 VAL A N 1
ATOM 778 C CA . VAL A 1 102 ? 4.525 3.726 1.344 1.00 94.81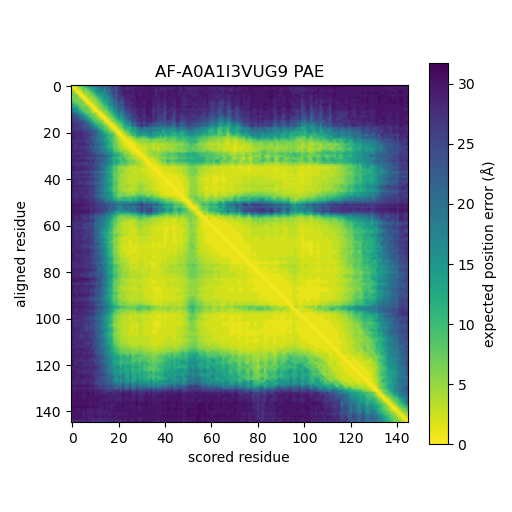 102 VAL A CA 1
ATOM 779 C C . VAL A 1 102 ? 3.065 3.335 1.547 1.00 94.81 102 VAL A C 1
ATOM 781 O O . VAL A 1 102 ? 2.583 3.347 2.684 1.00 94.81 102 VAL A O 1
ATOM 784 N N . LEU A 1 103 ? 2.376 2.930 0.478 1.00 96.06 103 LEU A N 1
ATOM 785 C CA . LEU A 1 103 ? 1.009 2.432 0.570 1.00 96.06 103 LEU A CA 1
ATOM 786 C C . LEU A 1 103 ? 0.939 1.204 1.487 1.00 96.06 103 LEU A C 1
ATOM 788 O O . LEU A 1 103 ? 0.121 1.179 2.405 1.00 96.06 103 LEU A O 1
ATOM 792 N N . TYR A 1 104 ? 1.840 0.233 1.313 1.00 95.19 104 TYR A N 1
ATOM 793 C CA . TYR A 1 104 ? 1.926 -0.961 2.152 1.00 95.19 104 TYR A CA 1
ATOM 794 C C . TYR A 1 104 ? 2.134 -0.616 3.626 1.00 95.19 104 TYR A C 1
ATOM 796 O O . TYR A 1 104 ? 1.403 -1.110 4.488 1.00 95.19 104 TYR A O 1
ATOM 804 N N . ALA A 1 105 ? 3.097 0.255 3.934 1.00 94.69 105 ALA A N 1
ATOM 805 C CA . ALA A 1 105 ? 3.355 0.681 5.306 1.00 94.69 105 ALA A CA 1
ATOM 806 C C . ALA A 1 105 ? 2.129 1.372 5.928 1.00 94.69 105 ALA A C 1
ATOM 808 O O . ALA A 1 105 ? 1.756 1.070 7.064 1.00 94.69 105 ALA A O 1
ATOM 809 N N . CYS A 1 106 ? 1.464 2.253 5.175 1.00 97.06 106 CYS A N 1
ATOM 810 C CA . CYS A 1 106 ? 0.269 2.949 5.641 1.00 97.06 106 CYS A CA 1
ATOM 811 C C . CYS A 1 106 ? -0.895 1.986 5.902 1.00 97.06 106 CYS A C 1
ATOM 813 O O . CYS A 1 106 ? -1.474 2.013 6.986 1.00 97.06 106 CYS A O 1
ATOM 815 N N . VAL A 1 107 ? -1.193 1.087 4.959 1.00 96.50 107 VAL A N 1
ATOM 816 C CA . VAL A 1 107 ? -2.282 0.110 5.097 1.00 96.50 107 VAL A CA 1
ATOM 817 C C . VAL A 1 107 ? -2.076 -0.785 6.316 1.00 96.50 107 VAL A C 1
ATOM 819 O O . VAL A 1 107 ? -2.996 -0.946 7.117 1.00 96.50 107 VAL A O 1
ATOM 822 N N . ASN A 1 108 ? -0.869 -1.321 6.518 1.00 95.50 108 ASN A N 1
ATOM 823 C CA . ASN A 1 108 ? -0.600 -2.153 7.693 1.00 95.50 108 ASN A CA 1
ATOM 824 C C . ASN A 1 108 ? -0.709 -1.359 9.002 1.00 95.50 108 ASN A C 1
ATOM 826 O O . ASN A 1 108 ? -1.262 -1.871 9.975 1.00 95.50 108 ASN A O 1
ATOM 830 N N . LYS A 1 109 ? -0.238 -0.105 9.026 1.00 95.38 109 LYS A N 1
ATOM 831 C CA . LYS A 1 109 ? -0.389 0.775 10.193 1.00 95.38 109 LYS A CA 1
ATOM 832 C C . LYS A 1 109 ? -1.863 1.012 10.531 1.00 95.38 109 LYS A C 1
ATOM 834 O O . LYS A 1 109 ? -2.240 0.912 11.696 1.00 95.38 109 LYS A O 1
ATOM 839 N N . GLU A 1 110 ? -2.689 1.331 9.539 1.00 96.25 110 GLU A N 1
ATOM 840 C CA . GLU A 1 110 ? -4.110 1.627 9.746 1.00 96.25 110 GLU A CA 1
ATOM 841 C C . GLU A 1 110 ? -4.891 0.390 10.200 1.00 96.25 110 GLU A C 1
ATOM 843 O O . GLU A 1 110 ? -5.674 0.479 11.146 1.00 96.25 110 GLU A O 1
ATOM 848 N N . LEU A 1 111 ? -4.628 -0.781 9.611 1.00 94.12 111 LEU A N 1
ATOM 849 C CA . LEU A 1 111 ? -5.236 -2.040 10.054 1.00 94.12 111 LEU A CA 1
ATOM 850 C C . LEU A 1 111 ? -4.837 -2.394 11.489 1.00 94.12 111 LEU A C 1
ATOM 852 O O . LEU A 1 111 ? -5.694 -2.738 12.303 1.00 94.12 111 LEU A O 1
ATOM 856 N N . PHE A 1 112 ? -3.557 -2.238 11.834 1.00 92.50 112 PHE A N 1
ATOM 857 C CA . PHE A 1 112 ? -3.089 -2.435 13.204 1.00 92.50 112 PHE A CA 1
ATOM 858 C C . PHE A 1 112 ? -3.773 -1.466 14.180 1.00 92.50 112 PHE A C 1
ATOM 860 O O . PHE A 1 112 ? -4.235 -1.865 15.250 1.00 92.50 112 PHE A O 1
ATOM 867 N N . ALA A 1 113 ? -3.904 -0.190 13.810 1.00 89.69 113 ALA A N 1
ATOM 868 C CA . ALA A 1 113 ? -4.590 0.806 14.629 1.00 89.69 113 ALA A CA 1
ATOM 869 C C . ALA A 1 113 ? -6.092 0.509 14.794 1.00 89.69 113 ALA A C 1
ATOM 871 O O . ALA A 1 113 ? -6.651 0.772 15.859 1.00 89.69 113 ALA A O 1
ATOM 872 N N . GLN A 1 114 ? -6.763 -0.030 13.773 1.00 89.06 114 GLN A N 1
ATOM 873 C CA . GLN A 1 114 ? -8.168 -0.447 13.858 1.00 89.06 114 GLN A CA 1
ATOM 874 C C . GLN A 1 114 ? -8.348 -1.634 14.810 1.00 89.06 114 GLN A C 1
ATOM 876 O O . GLN A 1 114 ? -9.173 -1.563 15.719 1.00 89.06 114 GLN A O 1
ATOM 881 N N . GLN A 1 115 ? -7.528 -2.679 14.666 1.00 89.12 115 GLN A N 1
ATOM 882 C CA . GLN A 1 115 ? -7.569 -3.851 15.546 1.00 89.12 115 GLN A CA 1
ATOM 883 C C . GLN A 1 115 ? -7.333 -3.477 17.013 1.00 89.12 115 GLN A C 1
ATOM 885 O O . GLN A 1 115 ? -8.005 -3.986 17.908 1.00 89.12 115 GLN A O 1
ATOM 890 N N . ASN A 1 116 ? -6.396 -2.565 17.283 1.00 84.38 116 ASN A N 1
ATOM 891 C CA . ASN A 1 116 ? -6.122 -2.139 18.653 1.00 84.38 116 ASN A CA 1
ATOM 892 C C . ASN A 1 116 ? -7.216 -1.237 19.227 1.00 84.38 116 ASN A C 1
ATOM 894 O O . ASN A 1 116 ? -7.540 -1.385 20.401 1.00 84.38 116 ASN A O 1
ATOM 898 N N . ARG A 1 117 ? -7.835 -0.361 18.423 1.00 82.81 117 ARG A N 1
ATOM 899 C CA . ARG A 1 117 ? -9.011 0.408 18.867 1.00 82.81 117 ARG A CA 1
ATOM 900 C C . ARG A 1 117 ? -10.157 -0.511 19.287 1.00 82.81 117 ARG A C 1
ATOM 902 O O . ARG A 1 117 ? -10.669 -0.352 20.388 1.00 82.81 117 ARG A O 1
ATOM 909 N N . GLN A 1 118 ? -10.456 -1.538 18.490 1.00 80.38 118 GLN A N 1
ATOM 910 C CA . GLN A 1 118 ? -11.471 -2.540 18.832 1.00 80.38 118 GLN A CA 1
ATOM 911 C C . GLN A 1 118 ? -11.153 -3.268 20.146 1.00 80.38 118 GLN A C 1
ATOM 913 O O . GLN A 1 118 ? -12.031 -3.438 20.987 1.00 80.38 118 GLN A O 1
ATOM 918 N N . LYS A 1 119 ? -9.892 -3.664 20.364 1.00 80.56 119 LYS A N 1
ATOM 919 C CA . LYS A 1 119 ? -9.468 -4.292 21.629 1.00 80.56 119 LYS A CA 1
ATOM 920 C C . LYS A 1 119 ? -9.624 -3.351 22.822 1.00 80.56 119 LYS A C 1
ATOM 922 O O . LYS A 1 119 ? -10.105 -3.775 23.868 1.00 80.56 119 LYS A O 1
ATOM 927 N N . VAL A 1 120 ? -9.235 -2.084 22.675 1.00 80.12 120 VAL A N 1
ATOM 928 C CA . VAL A 1 120 ? -9.376 -1.075 23.736 1.00 80.12 120 VAL A CA 1
ATOM 929 C C . VAL A 1 120 ? -10.849 -0.836 24.067 1.00 80.12 120 VAL A C 1
ATOM 931 O O . VAL A 1 120 ? -11.202 -0.803 25.242 1.00 80.12 120 VAL A O 1
ATOM 934 N N . GLU A 1 121 ? -11.722 -0.744 23.064 1.00 80.75 121 GLU A N 1
ATOM 935 C CA . GLU A 1 121 ? -13.172 -0.620 23.257 1.00 80.75 121 GLU A CA 1
ATOM 936 C C . GLU A 1 121 ? -13.760 -1.849 23.961 1.00 80.75 121 GLU A C 1
ATOM 938 O O . GLU A 1 121 ? -14.519 -1.705 24.918 1.00 80.75 121 GLU A O 1
ATOM 943 N N . GLN 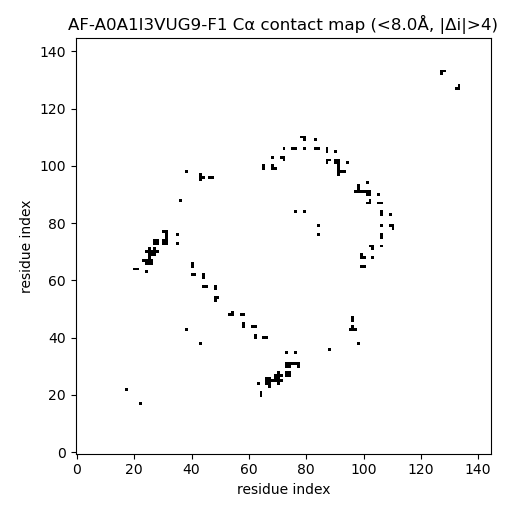A 1 122 ? -13.364 -3.062 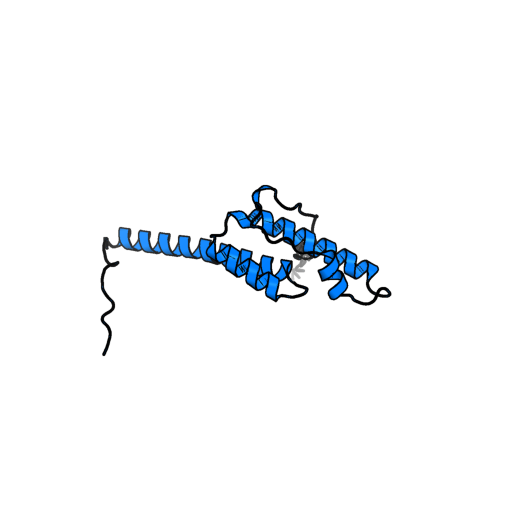23.562 1.00 79.25 122 GLN A N 1
ATOM 944 C CA . GLN A 1 122 ? -13.786 -4.301 24.224 1.00 79.25 122 GLN A CA 1
ATOM 945 C C . GLN A 1 122 ? -13.346 -4.355 25.690 1.00 79.25 122 GLN A C 1
ATOM 947 O O . GLN A 1 122 ? -14.143 -4.711 26.558 1.00 79.25 122 GLN A O 1
ATOM 952 N N . ILE A 1 123 ? -12.095 -3.983 25.981 1.00 82.81 123 ILE A N 1
ATOM 953 C CA . ILE A 1 123 ? -11.571 -3.928 27.351 1.00 82.81 123 ILE A CA 1
ATOM 954 C C . ILE A 1 123 ? -12.320 -2.864 28.158 1.00 82.81 123 ILE A C 1
ATOM 956 O O . ILE A 1 123 ? -12.758 -3.149 29.268 1.00 82.81 123 ILE A O 1
ATOM 960 N N . SER A 1 124 ? -12.522 -1.671 27.595 1.00 80.25 124 SER A N 1
ATOM 961 C CA . SER A 1 124 ? -13.268 -0.585 28.240 1.00 80.25 124 SER A CA 1
ATOM 962 C C . SER A 1 124 ? -14.699 -1.015 28.571 1.00 80.25 124 SER A C 1
ATOM 964 O O . SER A 1 124 ? -15.141 -0.873 29.710 1.00 80.25 124 SER A O 1
ATOM 966 N N . ASN A 1 125 ? -15.394 -1.652 27.625 1.00 80.00 125 ASN A N 1
ATOM 967 C CA . ASN A 1 125 ? -16.734 -2.195 27.838 1.00 80.00 125 ASN A CA 1
ATOM 968 C C . ASN A 1 125 ? -16.745 -3.285 28.916 1.00 80.00 125 ASN A C 1
ATOM 970 O O . ASN A 1 125 ? -17.600 -3.259 29.801 1.00 80.00 125 ASN A O 1
ATOM 974 N N . ARG A 1 126 ? -15.764 -4.197 28.906 1.00 80.81 126 ARG A N 1
ATOM 975 C CA . ARG A 1 126 ? -15.628 -5.226 29.943 1.00 80.81 126 ARG A CA 1
ATOM 976 C C . ARG A 1 126 ? -15.431 -4.604 31.326 1.00 80.81 126 ARG A C 1
ATOM 978 O O . ARG A 1 126 ? -16.153 -4.973 32.246 1.00 80.81 126 ARG A O 1
ATOM 985 N N . ILE A 1 127 ? -14.539 -3.624 31.466 1.00 79.00 127 ILE A N 1
ATOM 986 C CA . ILE A 1 127 ? -14.306 -2.902 32.728 1.00 79.00 127 ILE A CA 1
ATOM 987 C C . ILE A 1 127 ? -15.589 -2.205 33.201 1.00 79.00 127 ILE A C 1
ATOM 989 O O . ILE A 1 127 ? -15.952 -2.328 34.369 1.00 79.00 127 ILE A O 1
ATOM 993 N N . ARG A 1 128 ? -16.321 -1.527 32.305 1.00 72.12 128 ARG A N 1
ATOM 994 C CA . ARG A 1 128 ? -17.607 -0.884 32.638 1.00 72.12 128 ARG A CA 1
ATOM 995 C C . ARG A 1 128 ? -18.625 -1.890 33.169 1.00 72.12 128 ARG A C 1
ATOM 997 O O . ARG A 1 128 ? -19.233 -1.642 34.205 1.00 72.12 128 ARG A O 1
ATOM 1004 N N . THR A 1 129 ? -18.778 -3.031 32.493 1.00 74.81 129 THR A N 1
ATOM 1005 C CA . THR A 1 129 ? -19.707 -4.090 32.922 1.00 74.81 129 THR A CA 1
ATOM 1006 C C . THR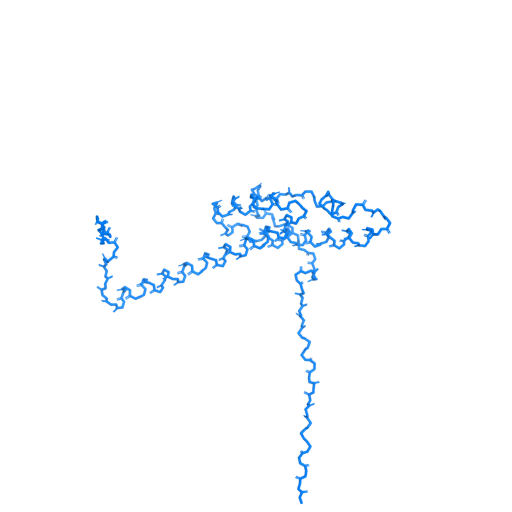 A 1 129 ? -19.293 -4.746 34.239 1.00 74.81 129 THR A C 1
ATOM 1008 O O . THR A 1 129 ? -20.153 -5.027 35.065 1.00 74.81 129 THR A O 1
ATOM 1011 N N . GLN A 1 130 ? -17.990 -4.940 34.473 1.00 73.38 130 GLN A N 1
ATOM 1012 C CA . GLN A 1 130 ? -17.471 -5.542 35.706 1.00 73.38 130 GLN A CA 1
ATOM 1013 C C . GLN A 1 130 ? -17.584 -4.608 36.915 1.00 73.38 130 GLN A C 1
ATOM 1015 O O . GLN A 1 130 ? -17.837 -5.078 38.018 1.00 73.38 130 GLN A O 1
ATOM 1020 N N . ASN A 1 131 ? -17.444 -3.297 36.712 1.00 73.38 131 ASN A N 1
ATOM 1021 C CA . ASN A 1 131 ? -17.513 -2.311 37.791 1.00 73.38 131 ASN A CA 1
ATOM 1022 C C . ASN A 1 131 ? -18.933 -1.760 38.032 1.00 73.38 131 ASN A C 1
ATOM 1024 O O . ASN A 1 131 ? -19.100 -0.868 38.858 1.00 73.38 131 ASN A O 1
ATOM 1028 N N . GLY A 1 132 ? -19.955 -2.236 37.307 1.00 60.50 132 GLY A N 1
ATOM 1029 C CA . GLY A 1 132 ? -21.323 -1.702 37.404 1.00 60.50 132 GLY A CA 1
ATOM 1030 C C . GLY A 1 132 ? -21.459 -0.253 36.913 1.00 60.50 132 GLY A C 1
ATOM 1031 O O . GLY A 1 132 ? -22.439 0.426 37.208 1.00 60.50 132 GLY A O 1
ATOM 1032 N N . VAL A 1 133 ? -20.478 0.235 36.151 1.00 57.25 133 VAL A N 1
ATOM 1033 C CA . VAL A 1 133 ? -20.384 1.619 35.682 1.00 57.25 133 VAL A CA 1
ATOM 1034 C C . VAL A 1 133 ? -21.002 1.720 34.286 1.00 57.25 133 VAL A C 1
ATOM 1036 O O . VAL A 1 133 ? -20.333 1.958 33.279 1.00 57.25 133 VAL A O 1
ATOM 1039 N N . ALA A 1 134 ? -22.309 1.498 34.202 1.00 51.84 134 ALA A N 1
ATOM 1040 C CA . ALA A 1 134 ? -23.075 1.804 33.001 1.00 51.84 134 ALA A CA 1
ATOM 1041 C C . ALA A 1 134 ? -23.404 3.310 32.999 1.00 51.84 134 ALA A C 1
ATOM 1043 O O . ALA A 1 134 ? -24.443 3.704 33.517 1.00 51.84 134 ALA A O 1
ATOM 1044 N N . GLY A 1 135 ? -22.520 4.175 32.471 1.00 54.22 135 GLY A N 1
ATOM 1045 C CA . GLY A 1 135 ? -22.906 5.582 32.238 1.00 54.22 135 GLY A CA 1
ATOM 1046 C C . GLY A 1 135 ? -21.860 6.705 32.264 1.00 54.22 135 GLY A C 1
ATOM 1047 O O . GLY A 1 135 ? -22.260 7.851 32.069 1.00 54.22 135 GLY A O 1
ATOM 1048 N N . ILE A 1 136 ? -20.553 6.471 32.449 1.00 53.59 136 ILE A N 1
ATOM 1049 C CA . ILE A 1 136 ? -19.549 7.572 32.454 1.00 53.59 136 ILE A CA 1
ATOM 1050 C C . ILE A 1 136 ? -19.118 7.967 31.024 1.00 53.59 136 ILE A C 1
ATOM 1052 O O . ILE A 1 136 ? -17.942 8.139 30.742 1.00 53.59 136 ILE A O 1
ATOM 1056 N N . ASP A 1 137 ? -20.063 8.105 30.092 1.00 53.84 137 ASP A N 1
ATOM 1057 C CA . ASP A 1 137 ? -19.809 8.738 28.781 1.00 53.84 137 ASP A CA 1
ATOM 1058 C C . ASP A 1 137 ? -20.400 10.166 28.717 1.00 53.84 137 ASP A C 1
ATOM 1060 O O . ASP A 1 137 ? -20.364 10.820 27.678 1.00 53.84 137 ASP A O 1
ATOM 1064 N N . ARG A 1 138 ? -20.944 10.689 29.830 1.00 53.38 138 ARG A N 1
ATOM 1065 C CA . ARG A 1 138 ? -21.552 12.034 29.903 1.00 53.38 138 ARG A CA 1
ATOM 1066 C C . ARG A 1 138 ? -21.057 12.891 31.069 1.00 53.38 138 ARG A C 1
ATOM 1068 O O . ARG A 1 138 ? -21.846 13.621 31.663 1.00 53.38 138 ARG A O 1
ATOM 1075 N N . GLN A 1 139 ? -19.770 12.848 31.402 1.00 48.19 139 GLN A N 1
ATOM 1076 C CA . GLN A 1 139 ? -19.193 13.954 32.169 1.00 48.19 139 GLN A CA 1
ATOM 1077 C C . GLN A 1 139 ? -18.527 14.933 31.199 1.00 48.19 139 GLN A C 1
ATOM 1079 O O . GLN A 1 139 ? -17.496 14.592 30.618 1.00 48.19 139 GLN A O 1
ATOM 1084 N N . PRO A 1 140 ? -19.118 16.122 30.961 1.00 44.47 140 PRO A N 1
ATOM 1085 C CA . PRO A 1 140 ? -18.437 17.161 30.209 1.00 44.47 140 PRO A CA 1
ATOM 1086 C C . PRO A 1 140 ? -17.164 17.524 30.972 1.00 44.47 140 PRO A C 1
ATOM 1088 O O . PRO A 1 140 ? -17.215 17.872 32.152 1.00 44.47 140 PRO A O 1
ATOM 1091 N N . VAL A 1 141 ? -16.019 17.411 30.303 1.00 53.09 141 VAL A N 1
ATOM 1092 C CA . VAL A 1 141 ? -14.750 17.923 30.818 1.00 53.09 141 VAL A CA 1
ATOM 1093 C C . VAL A 1 141 ? -14.919 19.438 30.903 1.00 53.09 141 VAL A C 1
ATOM 1095 O O . VAL A 1 141 ? -14.918 20.126 29.883 1.00 53.09 141 VAL A O 1
ATOM 1098 N N . GLY A 1 142 ? -15.199 19.943 32.106 1.00 43.06 142 GLY A N 1
ATOM 1099 C CA . GLY A 1 142 ? -15.392 21.367 32.350 1.00 43.06 142 GLY A CA 1
ATOM 1100 C C . GLY A 1 142 ? -14.179 22.148 31.859 1.00 43.06 142 GLY A C 1
ATOM 1101 O O . GLY A 1 142 ? -13.047 21.811 32.207 1.00 43.06 142 GLY A O 1
ATOM 1102 N N . SER A 1 143 ? -14.407 23.171 31.029 1.00 47.56 143 SER A N 1
ATOM 1103 C CA . SER A 1 143 ? -13.346 24.085 30.614 1.00 47.56 143 SER A CA 1
ATOM 1104 C C . SER A 1 143 ? -12.774 24.762 31.856 1.00 47.56 143 SER A C 1
ATOM 1106 O O . SER A 1 143 ? -13.480 25.515 32.533 1.00 47.56 143 SER A O 1
ATOM 1108 N N . VAL A 1 144 ? -11.506 24.502 32.150 1.00 46.09 144 VAL A N 1
ATOM 1109 C CA . VAL A 1 144 ? -10.746 25.319 33.093 1.00 46.09 144 VAL A CA 1
ATOM 1110 C C . VAL A 1 144 ? -10.532 26.671 32.410 1.00 46.09 144 VAL A C 1
ATOM 1112 O O . VAL A 1 144 ? -9.952 26.722 31.325 1.00 46.09 144 VAL A O 1
ATOM 1115 N N . ARG A 1 145 ? -11.118 27.722 32.993 1.00 44.84 145 ARG A N 1
ATOM 1116 C CA . ARG A 1 145 ? -10.889 29.124 32.618 1.00 44.84 145 ARG A CA 1
ATOM 1117 C C . ARG A 1 145 ? -9.560 29.610 33.171 1.00 44.84 145 ARG A C 1
ATOM 1119 O O . ARG A 1 145 ? -9.222 29.179 34.295 1.00 44.84 145 ARG A O 1
#

Nearest PDB structures (foldseek):
  3wwt-assembly1_A-2  TM=2.676E-01  e=9.332E+00  Homo sapiens

Secondary structure (DSSP, 8-state):
-------------------TTSS---PPPGGG-TTS----HHHHHHHH---TTTHHHHHHHHHHHHHHHHHHHHHHHTTS-HHHHHHHHHHHHHTTT-HHHHHHHHHHHHHHHHHHHHHHHHHHHHHHHHTT---TT--------

Solvent-accessible surface area (backbone atoms only — not comparable to full-atom values): 8762 Å² total; per-residue (Å²): 136,87,80,82,79,80,80,78,76,80,69,80,77,76,73,78,72,66,44,98,78,52,77,79,84,35,71,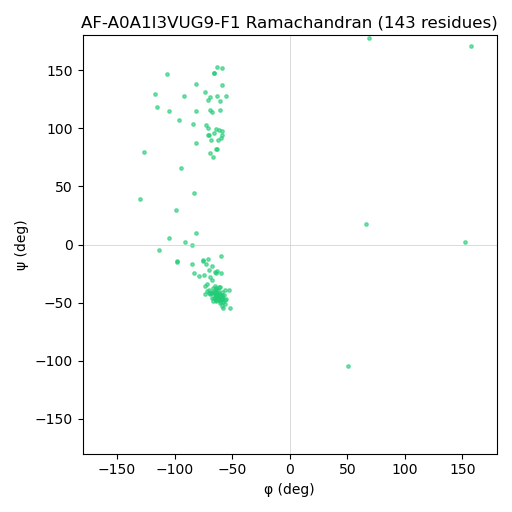68,38,82,78,30,52,90,85,52,88,82,71,66,54,66,61,28,29,42,70,73,42,78,50,80,90,75,20,67,68,53,36,52,53,42,40,52,40,45,48,27,39,44,10,60,39,26,70,51,46,69,81,49,55,72,72,57,47,55,53,27,49,52,54,12,68,73,42,69,63,45,25,46,62,46,28,43,55,39,51,54,50,52,53,53,52,50,56,49,50,54,50,51,50,52,50,52,51,50,52,27,65,75,69,70,50,86,66,88,86,74,73,80,81,74,82,84,126

pLDDT: mean 76.52, std 18.84, range [37.28, 97.06]

Sequence (145 aa):
MKRFALLLALIPFQANAYTIFEGPDVPVSLNAGDDFPHFDVDALCKAAWPSAADGGAGMSVCQQHQNRLAGLISNKWTALQPPAKRNCARRAEDARYARYSVLYACVNKELFAQQNRQKVEQISNRIRTQNGVAGIDRQPVGSVR

Mean predicted aligned error: 13.42 Å

Radius of gyration: 24.2 Å; Cα contacts (8 Å, |Δi|>4): 99; chains: 1; bounding box: 60×66×57 Å